Protein AF-A0A529FKR8-F1 (afdb_monomer_lite)

Sequence (181 aa):
MDSPVFKSPDVIEAIEVKTYHRWTTINGVAQMREVPLTPKLQEQINKDVALRNENPAYQPRWVFLDAPPSAELQQALDDARIIGNIFGHSKPATATPQSQPASNQVGVGRTIRLQDRNGEVIVAAMLGTEPRSPEQVYVPPSDGPRAAADAPEVQDKTHILVYDPDTGEAVVLPWIRGASD

Radius of gyration: 19.64 Å; chains: 1; bounding box: 50×46×46 Å

pLDDT: mean 78.9, std 18.62, range [27.41, 97.56]

Foldseek 3Di:
DWDWDDPDPQATETEAEDQDAQWAADPNRIDGDAAEDDPVLLVVLVVQLVVCVVRVNYAYEYEYEHHHHDPVSVVSCVVSVHHYHYHPDDDPDPDDDDDDDPPPDPDDFDWDWEAAPVRDTAIAGEDDDDDPHNVLEDEAHPPDDGDQLPDPVNPSHQWYWDARPVPRGTYIYGDRHPRDD

Structure (mmCIF, N/CA/C/O backbone):
data_AF-A0A529FKR8-F1
#
_entry.id   AF-A0A529FKR8-F1
#
loop_
_atom_site.group_PDB
_atom_site.id
_atom_site.type_symbol
_atom_site.label_atom_id
_atom_site.label_alt_id
_atom_site.label_comp_id
_atom_site.label_asym_id
_atom_site.label_entity_id
_atom_site.label_seq_id
_atom_site.pdbx_PDB_ins_code
_atom_site.Cartn_x
_atom_site.Cartn_y
_atom_site.Cartn_z
_atom_site.occupancy
_atom_site.B_iso_or_equiv
_atom_site.auth_seq_id
_atom_site.auth_comp_id
_atom_site.auth_asym_id
_atom_site.auth_atom_id
_atom_site.pdbx_PDB_model_num
ATOM 1 N N . MET A 1 1 ? 5.560 6.263 -7.482 1.00 54.66 1 MET A N 1
ATOM 2 C CA . MET A 1 1 ? 6.358 7.513 -7.526 1.00 54.66 1 MET A CA 1
ATOM 3 C C . MET A 1 1 ? 7.796 7.071 -7.359 1.00 54.66 1 MET A C 1
ATOM 5 O O . MET A 1 1 ? 8.045 6.321 -6.421 1.00 54.66 1 MET A O 1
ATOM 9 N N . ASP A 1 2 ? 8.673 7.428 -8.298 1.00 64.25 2 ASP A N 1
ATOM 10 C CA . ASP A 1 2 ? 10.061 6.950 -8.318 1.00 64.25 2 ASP A CA 1
ATOM 11 C C . ASP A 1 2 ? 10.943 7.919 -7.528 1.00 64.25 2 ASP A C 1
ATOM 13 O O . ASP A 1 2 ? 10.934 9.124 -7.775 1.00 64.25 2 ASP A O 1
ATOM 17 N N . SER A 1 3 ? 11.698 7.392 -6.569 1.00 71.56 3 SER A N 1
ATOM 18 C CA . SER A 1 3 ? 12.634 8.144 -5.734 1.00 71.56 3 SER A CA 1
ATOM 19 C C . SER A 1 3 ? 14.063 7.686 -6.029 1.00 71.56 3 SER A C 1
ATOM 21 O O . SER A 1 3 ? 14.443 6.592 -5.602 1.00 71.56 3 SER A O 1
ATOM 23 N N . PRO A 1 4 ? 14.866 8.466 -6.777 1.00 73.00 4 PRO A N 1
ATOM 24 C CA . PRO A 1 4 ? 16.257 8.118 -7.032 1.00 73.00 4 PRO A CA 1
ATOM 25 C C . PRO A 1 4 ? 17.105 8.302 -5.768 1.00 73.00 4 PRO A C 1
ATOM 27 O O . PRO A 1 4 ? 17.053 9.337 -5.105 1.00 73.00 4 PRO A O 1
ATOM 30 N N . VAL A 1 5 ? 17.925 7.302 -5.463 1.00 76.12 5 VAL A N 1
ATOM 31 C CA . VAL A 1 5 ? 18.863 7.275 -4.342 1.00 76.12 5 VAL A CA 1
ATOM 32 C C . VAL A 1 5 ? 20.256 6.979 -4.885 1.00 76.12 5 VAL A C 1
ATOM 34 O O . VAL A 1 5 ? 20.522 5.898 -5.407 1.00 76.12 5 VAL A O 1
ATOM 37 N N . PHE A 1 6 ? 21.173 7.934 -4.751 1.00 73.81 6 PHE A N 1
ATOM 38 C CA . PHE A 1 6 ? 22.573 7.734 -5.120 1.00 73.81 6 PHE A CA 1
ATOM 39 C C . PHE A 1 6 ? 23.270 6.921 -4.028 1.00 73.81 6 PHE A C 1
ATOM 41 O O . PHE A 1 6 ? 23.489 7.416 -2.923 1.00 73.81 6 PHE A O 1
ATOM 48 N N . LYS A 1 7 ? 23.608 5.664 -4.321 1.00 70.31 7 LYS A N 1
ATOM 49 C CA . LYS A 1 7 ? 24.365 4.809 -3.387 1.00 70.31 7 LYS A CA 1
ATOM 50 C C . LYS A 1 7 ? 25.865 5.049 -3.459 1.00 70.31 7 LYS A C 1
ATOM 52 O O . LYS A 1 7 ? 26.578 4.853 -2.479 1.00 70.31 7 LYS A O 1
ATOM 57 N N . SER A 1 8 ? 26.331 5.447 -4.630 1.00 72.75 8 SER A N 1
ATOM 58 C CA . SER A 1 8 ? 27.701 5.838 -4.937 1.00 72.75 8 SER A CA 1
ATOM 59 C C . SER A 1 8 ? 27.661 6.762 -6.166 1.00 72.75 8 SER A C 1
ATOM 61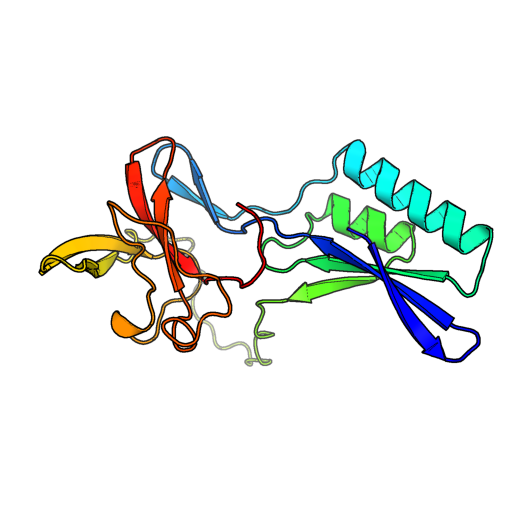 O O . SER A 1 8 ? 26.588 6.919 -6.756 1.00 72.75 8 SER A O 1
ATOM 63 N N . PRO A 1 9 ? 28.789 7.371 -6.580 1.00 70.44 9 PRO A N 1
ATOM 64 C CA . PRO A 1 9 ? 28.831 8.190 -7.796 1.00 70.44 9 PRO A CA 1
ATOM 65 C C . PRO A 1 9 ? 28.304 7.471 -9.049 1.00 70.44 9 PRO A C 1
ATOM 67 O O . PRO A 1 9 ? 27.748 8.120 -9.929 1.00 70.44 9 PRO A O 1
ATOM 70 N N . ASP A 1 10 ? 28.414 6.139 -9.084 1.00 78.62 10 ASP A N 1
ATOM 71 C CA . ASP A 1 10 ? 28.120 5.308 -10.256 1.00 78.62 10 ASP A CA 1
ATOM 72 C C . ASP A 1 10 ? 26.904 4.384 -10.068 1.00 78.62 10 ASP A C 1
ATOM 74 O O . ASP A 1 10 ? 26.682 3.493 -10.884 1.00 78.62 10 ASP A O 1
ATOM 78 N N . VAL A 1 11 ? 26.130 4.530 -8.983 1.00 76.94 11 VAL A N 1
ATOM 79 C CA . VAL A 1 11 ? 24.950 3.686 -8.719 1.00 76.94 11 VAL A CA 1
ATOM 80 C C . VAL A 1 11 ? 23.764 4.535 -8.288 1.00 76.94 11 VAL A C 1
ATOM 82 O O . VAL A 1 11 ? 23.787 5.178 -7.234 1.00 76.94 11 VAL A O 1
ATOM 85 N N . ILE A 1 12 ? 22.694 4.456 -9.078 1.00 80.88 12 ILE A N 1
ATOM 86 C CA . ILE A 1 12 ? 21.404 5.088 -8.812 1.00 80.88 12 ILE A CA 1
ATOM 87 C C . ILE A 1 12 ? 20.402 3.976 -8.509 1.00 80.88 12 ILE A C 1
ATOM 89 O O . ILE A 1 12 ? 20.008 3.221 -9.393 1.00 80.88 12 ILE A O 1
ATOM 93 N N . GLU A 1 13 ? 19.972 3.871 -7.259 1.00 82.31 13 GLU A N 1
ATOM 94 C CA . GLU A 1 13 ? 18.851 3.016 -6.882 1.00 82.31 13 GLU A CA 1
ATOM 95 C C . GLU A 1 13 ? 17.552 3.793 -7.101 1.00 82.31 13 GLU A C 1
ATOM 97 O O . GLU A 1 13 ? 17.327 4.823 -6.473 1.00 82.31 13 GLU A O 1
ATOM 102 N N . ALA A 1 14 ? 16.699 3.324 -8.006 1.00 85.00 14 ALA A N 1
ATOM 103 C CA . ALA A 1 14 ? 15.399 3.936 -8.242 1.00 85.00 14 ALA A CA 1
ATOM 104 C C . ALA A 1 14 ? 14.345 3.179 -7.442 1.00 85.00 14 ALA A C 1
ATOM 106 O O . ALA A 1 14 ? 13.971 2.059 -7.790 1.00 85.00 14 ALA A O 1
ATOM 107 N N . ILE A 1 15 ? 13.916 3.782 -6.336 1.00 85.12 15 ILE A N 1
ATOM 108 C CA . ILE A 1 15 ? 12.946 3.174 -5.433 1.00 85.12 15 ILE A CA 1
ATOM 109 C C . ILE A 1 15 ? 11.545 3.566 -5.882 1.00 85.12 15 ILE A C 1
ATOM 111 O O . ILE A 1 15 ? 11.181 4.740 -5.818 1.00 85.12 15 ILE A O 1
ATOM 115 N N . GLU A 1 16 ? 10.738 2.584 -6.269 1.00 85.25 16 GLU A N 1
ATOM 116 C CA . GLU A 1 16 ? 9.308 2.771 -6.467 1.00 85.25 16 GLU A CA 1
ATOM 117 C C . GLU A 1 16 ? 8.524 2.214 -5.275 1.00 85.25 16 GLU A C 1
ATOM 119 O O . GLU A 1 16 ? 8.612 1.034 -4.945 1.00 85.25 16 GLU A O 1
ATOM 124 N N . VAL A 1 17 ? 7.723 3.063 -4.629 1.00 84.81 17 VAL A N 1
ATOM 125 C CA . VAL A 1 17 ? 6.907 2.679 -3.466 1.00 84.81 17 VAL A CA 1
ATOM 126 C C . VAL A 1 17 ? 5.461 2.397 -3.883 1.00 84.81 17 VAL A C 1
ATOM 128 O O . VAL A 1 17 ? 4.847 3.190 -4.601 1.00 84.81 17 VAL A O 1
ATOM 131 N N . LYS A 1 18 ? 4.913 1.274 -3.406 1.00 85.31 18 LYS A N 1
ATOM 132 C CA . LYS A 1 18 ? 3.529 0.820 -3.576 1.00 85.31 18 LYS A CA 1
ATOM 133 C C . LYS A 1 18 ? 2.823 0.788 -2.217 1.00 85.31 18 LYS A C 1
ATOM 135 O O . LYS A 1 18 ? 3.306 0.180 -1.262 1.00 85.31 18 LYS A O 1
ATOM 140 N N . THR A 1 19 ? 1.663 1.427 -2.154 1.00 78.31 19 THR A N 1
ATOM 141 C CA . THR A 1 19 ? 0.954 1.788 -0.915 1.00 78.31 19 THR A CA 1
ATOM 142 C C . THR A 1 19 ? -0.355 1.023 -0.697 1.00 78.31 19 THR A C 1
ATOM 144 O O . THR A 1 19 ? -1.145 1.399 0.156 1.00 78.31 19 THR A O 1
ATOM 147 N N . TYR A 1 20 ? -0.601 -0.044 -1.458 1.00 78.12 20 TYR A N 1
ATOM 148 C CA . TYR A 1 20 ? -1.855 -0.799 -1.414 1.00 78.12 20 TYR A CA 1
ATOM 149 C C . TYR A 1 20 ? -2.127 -1.413 -0.039 1.00 78.12 20 TYR A C 1
ATOM 151 O O . TYR A 1 20 ? -1.271 -2.121 0.487 1.00 78.12 20 TYR A O 1
ATOM 159 N N . HIS A 1 21 ? -3.340 -1.218 0.480 1.00 76.88 21 HIS A N 1
ATOM 160 C CA . HIS A 1 21 ? -3.792 -1.845 1.719 1.00 76.88 21 HIS A CA 1
ATOM 161 C C . HIS A 1 21 ? -4.000 -3.351 1.558 1.00 76.88 21 HIS A C 1
ATOM 163 O O . HIS A 1 21 ? -4.671 -3.818 0.633 1.00 76.88 21 HIS A O 1
ATOM 169 N N . ARG A 1 22 ? -3.445 -4.120 2.496 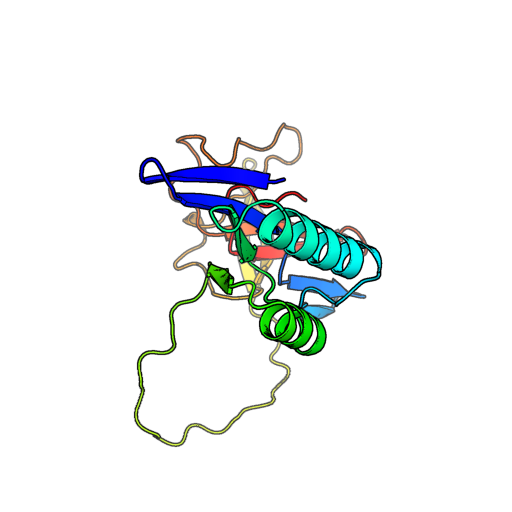1.00 76.56 22 ARG A N 1
ATOM 170 C CA . ARG A 1 22 ? -3.560 -5.582 2.533 1.00 76.56 22 ARG A CA 1
ATOM 171 C C . ARG A 1 22 ? -4.947 -6.044 2.946 1.00 76.56 22 ARG A C 1
ATOM 173 O O . ARG A 1 22 ? -5.336 -7.155 2.609 1.00 76.56 22 ARG A O 1
ATOM 180 N N . TRP A 1 23 ? -5.678 -5.235 3.696 1.00 75.94 23 TRP A N 1
ATOM 181 C CA . TRP A 1 23 ? -7.006 -5.583 4.178 1.00 75.94 23 TRP A CA 1
ATOM 182 C C . TRP A 1 23 ? -8.044 -4.696 3.520 1.00 75.94 23 TRP A C 1
ATOM 184 O O . TRP A 1 23 ? -7.887 -3.482 3.434 1.00 75.94 23 TRP A O 1
ATOM 194 N N . THR A 1 24 ? -9.113 -5.324 3.063 1.00 69.44 24 THR A N 1
ATOM 195 C CA . THR A 1 24 ? -10.321 -4.651 2.604 1.00 69.44 24 THR A CA 1
ATOM 196 C C . THR A 1 24 ? -11.515 -5.390 3.180 1.00 69.44 24 THR A C 1
ATOM 198 O O . THR A 1 24 ? -11.383 -6.530 3.629 1.00 69.44 24 THR A O 1
ATOM 201 N N . THR A 1 25 ? -12.684 -4.781 3.115 1.00 63.66 25 THR A N 1
ATOM 202 C CA . THR A 1 25 ? -13.933 -5.469 3.403 1.00 63.66 25 THR A CA 1
ATOM 203 C C . THR A 1 25 ? -14.692 -5.598 2.091 1.00 63.66 25 THR A C 1
ATOM 205 O O . THR A 1 25 ? -14.768 -4.649 1.320 1.00 63.66 25 THR A O 1
ATOM 208 N N . ILE A 1 26 ? -15.186 -6.798 1.790 1.00 66.38 26 ILE A N 1
ATOM 209 C CA . ILE A 1 26 ? -16.039 -7.055 0.627 1.00 66.38 26 ILE A CA 1
ATOM 210 C C . ILE A 1 26 ? -17.326 -7.668 1.157 1.00 66.38 26 ILE A C 1
ATOM 212 O O . ILE A 1 26 ? -17.303 -8.769 1.711 1.00 66.38 26 ILE A O 1
ATOM 216 N N . ASN A 1 27 ? -18.444 -6.958 0.993 1.00 63.94 27 ASN A N 1
ATOM 217 C CA . ASN A 1 27 ? -19.761 -7.364 1.498 1.00 63.94 27 ASN A CA 1
ATOM 218 C C . ASN A 1 27 ? -19.765 -7.676 3.012 1.00 63.94 27 ASN A C 1
ATOM 220 O O . ASN A 1 27 ? -20.299 -8.704 3.428 1.00 63.94 27 ASN A O 1
ATOM 224 N N . GLY A 1 28 ? -19.116 -6.838 3.830 1.00 60.56 28 GLY A N 1
ATOM 225 C CA . GLY A 1 28 ? -19.026 -7.025 5.290 1.00 60.56 28 GLY A CA 1
ATOM 226 C C . GLY A 1 28 ? -18.055 -8.128 5.729 1.00 60.56 28 GLY A C 1
ATOM 227 O O . GLY A 1 28 ? -17.916 -8.417 6.914 1.00 60.56 28 GLY A O 1
ATOM 228 N N . VAL A 1 29 ? -17.358 -8.771 4.785 1.00 60.88 29 VAL A N 1
ATOM 229 C CA . VAL A 1 29 ? -16.355 -9.793 5.092 1.00 60.88 29 VAL A CA 1
ATOM 230 C C . VAL A 1 29 ? -14.968 -9.237 4.837 1.00 60.88 29 VAL A C 1
ATOM 232 O O . VAL A 1 29 ? -14.630 -8.841 3.722 1.00 60.88 29 VAL A O 1
ATOM 235 N N . ALA A 1 30 ? -14.139 -9.261 5.874 1.00 68.94 30 ALA A N 1
ATOM 236 C CA . ALA A 1 30 ? -12.738 -8.913 5.760 1.00 68.94 30 ALA A CA 1
ATOM 237 C C . ALA A 1 30 ? -12.001 -9.866 4.816 1.00 68.94 30 ALA A C 1
ATOM 239 O O . ALA A 1 30 ? -11.997 -11.083 5.012 1.00 68.94 30 ALA A O 1
ATOM 240 N N . GLN A 1 31 ? -11.333 -9.300 3.819 1.00 71.62 31 GLN A N 1
ATOM 241 C CA . GLN A 1 31 ? -10.526 -10.028 2.857 1.00 71.62 31 GLN A CA 1
ATOM 242 C C . GLN A 1 31 ? -9.108 -9.478 2.818 1.00 71.62 31 GLN A C 1
ATOM 244 O O . GLN A 1 31 ? -8.870 -8.269 2.772 1.00 71.62 31 GLN A O 1
ATOM 249 N N . MET A 1 32 ? -8.160 -10.408 2.818 1.00 76.25 32 MET A N 1
ATOM 250 C CA . MET A 1 32 ? -6.765 -10.106 2.559 1.00 76.25 32 MET A CA 1
ATOM 251 C C . MET A 1 32 ? -6.556 -9.975 1.048 1.00 76.25 32 MET A C 1
ATOM 253 O O . MET A 1 32 ? -7.046 -10.804 0.284 1.00 76.25 32 MET A O 1
ATOM 257 N N . ARG A 1 33 ? -5.818 -8.954 0.624 1.00 81.31 33 ARG A N 1
ATOM 258 C CA . ARG A 1 33 ? -5.472 -8.681 -0.767 1.00 81.31 33 ARG A CA 1
ATOM 259 C C . ARG A 1 33 ? -3.969 -8.748 -0.974 1.00 81.31 33 ARG A C 1
ATOM 261 O O . ARG A 1 33 ? -3.174 -8.442 -0.085 1.00 81.31 33 ARG A O 1
ATOM 268 N N . GLU A 1 34 ? -3.627 -9.077 -2.204 1.00 87.12 34 GLU A N 1
ATOM 269 C CA . GLU A 1 34 ? -2.303 -8.911 -2.785 1.00 87.12 34 GLU A CA 1
ATOM 270 C C . GLU A 1 34 ? -2.383 -7.844 -3.882 1.00 87.12 34 GLU A C 1
ATOM 272 O O . GLU A 1 34 ? -3.474 -7.479 -4.337 1.00 87.12 34 GLU A O 1
ATOM 277 N N . VAL A 1 35 ? -1.232 -7.347 -4.328 1.00 88.50 35 VAL A N 1
ATOM 278 C CA . VAL A 1 35 ? -1.144 -6.453 -5.483 1.00 88.50 35 VAL A CA 1
ATOM 279 C C . VAL A 1 35 ? -1.128 -7.305 -6.758 1.00 88.50 35 VAL A C 1
ATOM 281 O O . VAL A 1 35 ? -0.141 -8.008 -7.005 1.00 88.50 35 VAL A O 1
ATOM 284 N N . PRO A 1 36 ? -2.191 -7.282 -7.582 1.00 91.62 36 PRO A N 1
ATOM 285 C CA . PRO A 1 36 ? -2.257 -8.107 -8.782 1.00 91.62 36 PRO A CA 1
ATOM 286 C C . PRO A 1 36 ? -1.324 -7.569 -9.867 1.00 91.62 36 PRO A C 1
ATOM 288 O O . PRO A 1 36 ? -1.128 -6.355 -9.973 1.00 91.62 36 PRO A O 1
ATOM 291 N N . LEU A 1 37 ? -0.811 -8.444 -10.734 1.00 93.69 37 LEU A N 1
ATOM 292 C CA . LEU A 1 37 ? -0.194 -7.999 -11.981 1.00 93.69 37 LEU A CA 1
ATOM 293 C C . LEU A 1 37 ? -1.274 -7.395 -12.890 1.00 93.69 37 LEU A C 1
ATOM 295 O O . LEU A 1 37 ? -2.172 -8.083 -13.368 1.00 93.69 37 LEU A O 1
ATOM 299 N N . THR A 1 38 ? -1.188 -6.090 -13.131 1.00 93.69 38 THR A N 1
ATOM 300 C CA . THR A 1 38 ? -2.079 -5.372 -14.054 1.00 93.69 38 THR A CA 1
ATOM 301 C C . THR A 1 38 ? -1.298 -4.907 -15.281 1.00 93.69 38 THR A C 1
ATOM 303 O O . THR A 1 38 ? -0.082 -4.732 -15.175 1.00 93.69 38 THR A O 1
ATOM 306 N N . PRO A 1 39 ? -1.957 -4.613 -16.420 1.00 95.38 39 PRO A N 1
ATOM 307 C CA . PRO A 1 39 ? -1.276 -4.056 -17.592 1.00 95.38 39 PRO A CA 1
ATOM 308 C C . PRO A 1 39 ? -0.441 -2.813 -17.260 1.00 95.38 39 PRO A C 1
ATOM 310 O O . PRO A 1 39 ? 0.703 -2.697 -17.683 1.00 95.38 39 PRO A O 1
ATOM 313 N N . LYS A 1 40 ? -0.963 -1.938 -16.393 1.00 93.38 40 LYS A N 1
ATOM 314 C CA . LYS A 1 40 ? -0.252 -0.747 -15.917 1.00 93.38 40 LYS A CA 1
ATOM 315 C C . LYS A 1 40 ? 1.014 -1.088 -15.124 1.00 93.38 40 LYS A C 1
ATOM 317 O O . LYS A 1 40 ? 2.036 -0.434 -15.299 1.00 93.38 40 LYS A O 1
ATOM 322 N N . LEU A 1 41 ? 0.963 -2.082 -14.234 1.00 92.88 41 LEU A N 1
ATOM 323 C CA . LEU A 1 41 ? 2.159 -2.505 -13.494 1.00 92.88 41 LEU A CA 1
ATOM 324 C C . LEU A 1 41 ? 3.163 -3.211 -14.413 1.00 92.88 41 LEU A C 1
ATOM 326 O O . LEU A 1 41 ? 4.360 -2.992 -14.266 1.00 92.88 41 LEU A O 1
ATOM 330 N N . GLN A 1 42 ? 2.696 -3.972 -15.405 1.00 97.56 42 GLN A N 1
ATOM 331 C CA . GLN A 1 42 ? 3.569 -4.555 -16.423 1.00 97.56 42 GLN A CA 1
ATOM 332 C C . GLN A 1 42 ? 4.292 -3.473 -17.239 1.00 97.56 42 GLN A C 1
ATOM 334 O O . GLN A 1 42 ? 5.486 -3.592 -17.502 1.00 97.56 42 GLN A O 1
ATOM 339 N N . GLU A 1 43 ? 3.604 -2.393 -17.612 1.00 95.94 43 GLU A N 1
ATOM 340 C CA . GLU A 1 43 ? 4.218 -1.247 -18.292 1.00 95.94 43 GLU A CA 1
ATOM 341 C C . GLU A 1 43 ? 5.284 -0.565 -17.427 1.00 95.94 43 GLU A C 1
ATOM 343 O O . GLU A 1 43 ? 6.346 -0.204 -17.935 1.00 95.94 43 GLU A O 1
ATOM 348 N N . GLN A 1 44 ? 5.043 -0.425 -16.121 1.00 95.38 44 GLN A N 1
ATOM 349 C CA . GLN A 1 44 ? 6.036 0.121 -15.190 1.00 95.38 44 GLN A CA 1
ATOM 350 C C . GLN A 1 44 ? 7.277 -0.777 -15.093 1.00 95.38 44 GLN A C 1
ATOM 352 O O . GLN A 1 44 ? 8.391 -0.267 -15.184 1.00 95.38 44 GLN A O 1
ATOM 357 N N . ILE A 1 45 ? 7.099 -2.102 -15.021 1.00 96.56 45 ILE A N 1
ATOM 358 C CA . ILE A 1 45 ? 8.209 -3.068 -15.079 1.00 96.56 45 ILE A CA 1
ATOM 359 C C . ILE A 1 45 ? 8.993 -2.907 -16.389 1.00 96.56 45 ILE A C 1
ATOM 361 O O . ILE A 1 45 ? 10.219 -2.808 -16.374 1.00 96.56 45 ILE A O 1
ATOM 365 N N . ASN A 1 46 ? 8.300 -2.827 -17.528 1.00 97.25 46 ASN A N 1
ATOM 366 C CA . ASN A 1 46 ? 8.939 -2.673 -18.836 1.00 97.25 46 ASN A CA 1
ATOM 367 C C . ASN A 1 46 ? 9.743 -1.366 -18.933 1.00 97.25 46 ASN A C 1
ATOM 369 O O . ASN A 1 46 ? 10.848 -1.364 -19.476 1.00 97.25 46 ASN A O 1
ATOM 373 N N . LYS A 1 47 ? 9.214 -0.268 -18.378 1.00 94.88 47 LYS A N 1
ATOM 374 C CA . LYS A 1 47 ? 9.907 1.024 -18.287 1.00 94.88 47 LYS A CA 1
ATOM 375 C C . LYS A 1 47 ? 11.196 0.898 -17.469 1.00 94.88 47 LYS A C 1
ATOM 377 O O . LYS A 1 47 ? 12.247 1.329 -17.932 1.00 94.88 47 LYS A O 1
ATOM 382 N N . ASP A 1 48 ? 11.138 0.276 -16.296 1.00 95.38 48 ASP A N 1
ATOM 383 C CA . ASP A 1 48 ? 12.306 0.110 -15.422 1.00 95.38 48 ASP A CA 1
ATOM 384 C C . ASP A 1 48 ? 13.390 -0.768 -16.068 1.00 95.38 48 ASP A C 1
ATOM 386 O O . ASP A 1 48 ? 14.586 -0.486 -15.951 1.00 95.38 48 ASP A O 1
ATOM 390 N N . VAL A 1 49 ? 12.985 -1.805 -16.810 1.00 96.12 49 VAL A N 1
ATOM 391 C CA . VAL A 1 49 ? 13.899 -2.634 -17.610 1.00 96.12 49 VAL A CA 1
ATOM 392 C C . VAL A 1 49 ? 14.556 -1.816 -18.722 1.00 96.12 49 VAL A C 1
ATOM 394 O O . VAL A 1 49 ? 15.770 -1.920 -18.905 1.00 96.12 49 VAL A O 1
ATOM 397 N N . ALA A 1 50 ? 13.790 -0.997 -19.449 1.00 95.69 50 ALA A N 1
ATOM 398 C CA . ALA A 1 50 ? 14.324 -0.142 -20.507 1.00 95.69 50 ALA A CA 1
ATOM 399 C C . ALA A 1 50 ? 15.346 0.866 -19.956 1.00 95.69 50 ALA A C 1
ATOM 401 O O . ALA A 1 50 ? 16.462 0.939 -20.465 1.00 95.69 50 ALA A O 1
ATOM 402 N N . LEU A 1 51 ? 15.019 1.548 -18.853 1.00 93.12 51 LEU A N 1
ATOM 403 C CA . LEU A 1 51 ? 15.915 2.505 -18.196 1.00 93.12 51 LEU A CA 1
ATOM 404 C C . LEU A 1 51 ? 17.219 1.854 -17.721 1.00 93.12 51 LEU A C 1
ATOM 406 O O . LEU A 1 51 ? 18.297 2.414 -17.909 1.00 93.12 51 LEU A O 1
ATOM 410 N N . ARG A 1 52 ? 17.147 0.644 -17.153 1.00 94.56 52 ARG A N 1
ATOM 411 C CA . ARG A 1 52 ? 18.345 -0.117 -16.772 1.00 94.56 52 ARG A CA 1
ATOM 412 C C . ARG A 1 52 ? 19.185 -0.539 -17.979 1.00 94.56 52 ARG A C 1
ATOM 414 O O . ARG A 1 52 ? 20.408 -0.577 -17.883 1.00 94.56 52 ARG A O 1
ATOM 421 N N . ASN A 1 53 ? 18.555 -0.888 -19.100 1.00 94.62 53 ASN A N 1
ATOM 422 C CA . ASN A 1 53 ? 19.278 -1.261 -20.317 1.00 94.62 53 ASN A CA 1
ATOM 423 C C . ASN A 1 53 ? 20.004 -0.056 -20.936 1.00 94.62 53 ASN A C 1
ATOM 425 O O . ASN A 1 53 ? 21.102 -0.216 -21.463 1.00 94.62 53 ASN A O 1
ATOM 429 N N . GLU A 1 54 ? 19.409 1.136 -20.855 1.00 94.19 54 GLU A N 1
ATOM 430 C CA . GLU A 1 54 ? 20.026 2.391 -21.299 1.00 94.19 54 GLU A CA 1
ATOM 431 C C . GLU A 1 54 ? 21.151 2.844 -20.361 1.00 94.19 54 GLU A C 1
ATOM 433 O O . GLU A 1 54 ? 22.194 3.314 -20.817 1.00 94.19 54 GLU A O 1
ATOM 438 N N . ASN A 1 55 ? 20.961 2.676 -19.052 1.00 90.50 55 ASN A N 1
ATOM 439 C CA . ASN A 1 55 ? 21.945 3.012 -18.037 1.00 90.50 55 ASN A CA 1
ATOM 440 C C . ASN A 1 55 ? 22.109 1.862 -17.029 1.00 90.50 55 ASN A C 1
ATOM 442 O O . ASN A 1 55 ? 21.339 1.778 -16.071 1.00 90.50 55 ASN A O 1
ATOM 446 N N . PRO A 1 56 ? 23.153 1.022 -17.154 1.00 88.12 56 PRO A N 1
ATOM 447 C CA . PRO A 1 56 ? 23.400 -0.070 -16.211 1.00 88.12 56 PRO A CA 1
ATOM 448 C C . PRO A 1 56 ? 23.605 0.365 -14.748 1.00 88.12 56 PRO A C 1
ATOM 450 O O . PRO A 1 56 ? 23.485 -0.466 -13.847 1.00 88.12 56 PRO A O 1
ATOM 453 N N . ALA A 1 57 ? 23.897 1.648 -14.487 1.00 87.56 57 ALA A N 1
ATOM 454 C CA . ALA A 1 57 ? 23.947 2.211 -13.135 1.00 87.56 57 ALA A CA 1
ATOM 455 C C . ALA A 1 57 ? 22.559 2.372 -12.487 1.00 87.56 57 ALA A C 1
ATOM 457 O O . ALA A 1 57 ? 22.473 2.522 -11.267 1.00 87.56 57 ALA A O 1
ATOM 458 N N . TYR A 1 58 ? 21.482 2.357 -13.280 1.00 88.12 58 TYR A N 1
ATOM 459 C CA . TYR A 1 58 ? 20.100 2.431 -12.814 1.00 88.12 58 TYR A CA 1
ATOM 460 C C . TYR A 1 58 ? 19.641 1.064 -12.293 1.00 88.12 58 TYR A C 1
ATOM 462 O O . TYR A 1 58 ? 19.525 0.091 -13.038 1.00 88.12 58 TYR A O 1
ATOM 470 N N . GLN A 1 59 ? 19.368 0.983 -10.994 1.00 90.75 59 GLN A N 1
ATOM 471 C CA . GLN A 1 59 ? 18.949 -0.240 -10.314 1.00 90.75 59 GLN A CA 1
ATOM 472 C C . GLN A 1 59 ? 17.536 -0.059 -9.742 1.00 90.75 59 GLN A C 1
ATOM 474 O O . GLN A 1 59 ? 17.391 0.500 -8.650 1.00 90.75 59 GLN A O 1
ATOM 479 N N . PRO A 1 60 ? 16.486 -0.506 -10.456 1.00 93.12 60 PRO A N 1
ATOM 480 C CA . PRO A 1 60 ? 15.112 -0.377 -9.988 1.00 93.12 60 PRO A CA 1
ATOM 481 C C . PRO A 1 60 ? 14.835 -1.326 -8.824 1.00 93.12 60 PRO A C 1
ATOM 483 O O . PRO A 1 60 ? 15.254 -2.491 -8.829 1.00 93.12 60 PRO A O 1
ATOM 486 N N . ARG A 1 61 ? 14.095 -0.835 -7.830 1.00 92.50 61 ARG A N 1
ATOM 487 C CA . ARG A 1 61 ? 13.593 -1.633 -6.708 1.00 92.50 61 ARG A CA 1
ATOM 488 C C . ARG A 1 61 ? 12.198 -1.194 -6.335 1.00 92.50 61 ARG A C 1
ATOM 490 O O . ARG A 1 61 ? 11.926 -0.004 -6.216 1.00 92.50 61 ARG A O 1
ATOM 497 N N . TRP A 1 62 ? 11.333 -2.170 -6.119 1.00 93.06 62 TRP A N 1
ATOM 498 C CA . TRP A 1 62 ? 9.949 -1.933 -5.752 1.00 93.06 62 TRP A CA 1
ATOM 499 C C . TRP A 1 62 ? 9.761 -2.231 -4.273 1.00 93.06 62 TRP A C 1
ATOM 501 O O . TRP A 1 62 ? 10.253 -3.232 -3.757 1.00 93.06 62 TRP A O 1
ATOM 511 N N . VAL A 1 63 ? 9.064 -1.344 -3.577 1.00 89.38 63 VAL A N 1
ATOM 512 C CA . VAL A 1 63 ? 8.809 -1.435 -2.143 1.00 89.38 63 VAL A CA 1
ATOM 513 C C . VAL A 1 63 ? 7.307 -1.486 -1.919 1.00 89.38 63 VAL A C 1
ATOM 515 O O . VAL A 1 63 ? 6.605 -0.531 -2.228 1.00 89.38 63 VAL A O 1
ATOM 518 N N . PHE A 1 64 ? 6.818 -2.581 -1.354 1.00 87.44 64 PHE A N 1
ATOM 519 C CA . PHE A 1 64 ? 5.422 -2.784 -0.982 1.00 87.44 64 PHE A CA 1
ATOM 520 C C . PHE A 1 64 ? 5.271 -2.537 0.516 1.00 87.44 64 PHE A C 1
ATOM 522 O O . PHE A 1 64 ? 5.922 -3.208 1.316 1.00 87.44 64 PHE A O 1
ATOM 529 N N . LEU A 1 65 ? 4.465 -1.547 0.905 1.00 82.56 65 LEU A N 1
ATOM 530 C CA . LEU A 1 65 ? 4.371 -1.145 2.313 1.00 82.56 65 LEU A CA 1
ATOM 531 C C . LEU A 1 65 ? 3.386 -1.970 3.149 1.00 82.56 65 LEU A C 1
ATOM 533 O O . LEU A 1 65 ? 3.514 -1.968 4.371 1.00 82.56 65 LEU A O 1
ATOM 537 N N . ASP A 1 66 ? 2.415 -2.634 2.516 1.00 78.12 66 ASP A N 1
ATOM 538 C CA . ASP A 1 66 ? 1.393 -3.414 3.226 1.00 78.12 66 ASP A CA 1
ATOM 539 C C . ASP A 1 66 ? 0.948 -4.656 2.441 1.00 78.12 66 ASP A C 1
ATOM 541 O O . ASP A 1 66 ? 1.309 -5.780 2.796 1.00 78.12 66 ASP A O 1
ATOM 545 N N . ALA A 1 67 ? 0.193 -4.481 1.346 1.00 84.00 67 ALA A N 1
ATOM 546 C CA . ALA A 1 67 ? -0.198 -5.604 0.501 1.00 84.00 67 ALA A CA 1
ATOM 547 C C . ALA A 1 67 ? 1.033 -6.155 -0.239 1.00 84.00 67 ALA A C 1
ATOM 549 O O . ALA A 1 67 ? 1.685 -5.401 -0.972 1.00 84.00 67 ALA A O 1
ATOM 550 N N . PRO A 1 68 ? 1.356 -7.452 -0.090 1.00 88.75 68 PRO A N 1
ATOM 551 C CA . PRO A 1 68 ? 2.447 -8.060 -0.838 1.00 88.75 68 PRO A CA 1
ATOM 552 C C . PRO A 1 68 ? 2.090 -8.144 -2.333 1.00 88.75 68 PRO A C 1
ATOM 554 O O . PRO A 1 68 ? 0.903 -8.127 -2.681 1.00 88.75 68 PRO A O 1
ATOM 557 N N . PRO A 1 69 ? 3.078 -8.249 -3.240 1.00 90.94 69 PRO A N 1
ATOM 558 C CA . PRO A 1 69 ? 2.794 -8.599 -4.625 1.00 90.94 69 PRO A CA 1
ATOM 559 C C . PRO A 1 69 ? 2.135 -9.978 -4.699 1.00 90.94 69 PRO A C 1
ATOM 561 O O . PRO A 1 69 ? 2.491 -10.885 -3.949 1.00 90.94 69 PRO A O 1
ATOM 564 N N . SER A 1 70 ? 1.196 -10.130 -5.629 1.00 91.62 70 SER A N 1
ATOM 565 C CA . SER A 1 70 ? 0.678 -11.445 -6.016 1.00 91.62 70 SER A CA 1
ATOM 566 C C . SER A 1 70 ? 1.786 -12.336 -6.567 1.00 91.62 70 SER A C 1
ATOM 568 O O . SER A 1 70 ? 2.822 -11.839 -7.015 1.00 91.62 70 SER A O 1
ATOM 570 N N . ALA A 1 71 ? 1.556 -13.649 -6.598 1.00 91.62 71 ALA A N 1
ATOM 571 C CA . ALA A 1 71 ? 2.510 -14.592 -7.179 1.00 91.62 71 ALA A CA 1
ATOM 572 C C . ALA A 1 71 ? 2.871 -14.243 -8.637 1.00 91.62 71 ALA A C 1
ATOM 574 O O . ALA A 1 71 ? 4.047 -14.286 -8.997 1.00 91.62 71 ALA A O 1
ATOM 575 N N . GLU A 1 72 ? 1.897 -13.834 -9.462 1.00 94.75 72 GLU A N 1
ATOM 576 C CA . GLU A 1 72 ? 2.181 -13.425 -10.844 1.00 94.75 72 GLU A CA 1
ATOM 577 C C . GLU A 1 72 ? 3.008 -12.136 -10.910 1.00 94.75 72 GLU A C 1
ATOM 579 O O . GLU A 1 72 ? 3.930 -12.033 -11.719 1.00 94.75 72 GLU A O 1
ATOM 584 N N . LEU A 1 73 ? 2.712 -11.154 -10.051 1.00 95.50 73 LEU A N 1
ATOM 585 C CA . LEU A 1 73 ? 3.489 -9.916 -9.996 1.00 95.50 73 LEU A CA 1
ATOM 586 C C . LEU A 1 73 ? 4.914 -10.172 -9.494 1.00 95.50 73 LEU A C 1
ATOM 588 O O . LEU A 1 73 ? 5.859 -9.607 -10.038 1.00 95.50 73 LEU A O 1
ATOM 592 N N . GLN A 1 74 ? 5.081 -11.031 -8.488 1.00 95.12 74 GLN A N 1
ATOM 593 C CA . GLN A 1 74 ? 6.395 -11.414 -7.980 1.00 95.12 74 GLN A CA 1
ATOM 594 C C . GLN A 1 74 ? 7.221 -12.101 -9.073 1.00 95.12 74 GLN A C 1
ATOM 596 O O . GLN A 1 74 ? 8.364 -11.710 -9.293 1.00 95.12 74 GLN A O 1
ATOM 601 N N . GLN A 1 75 ? 6.628 -13.040 -9.818 1.00 95.69 75 GLN A N 1
ATOM 602 C CA . GLN A 1 75 ? 7.307 -13.694 -10.938 1.00 95.69 75 GLN A CA 1
ATOM 603 C C . GLN A 1 75 ? 7.731 -12.684 -12.014 1.00 95.69 75 GLN A C 1
ATOM 605 O O . GLN A 1 75 ? 8.860 -12.739 -12.495 1.00 95.69 75 GLN A O 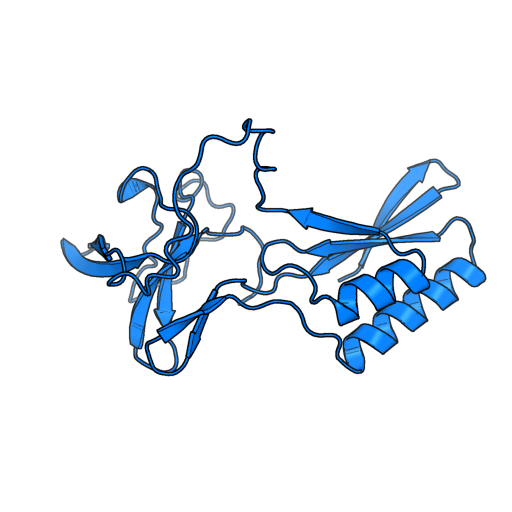1
ATOM 610 N N . ALA A 1 76 ? 6.869 -11.719 -12.355 1.00 97.25 76 ALA A N 1
ATOM 611 C CA . ALA A 1 76 ? 7.203 -10.682 -13.330 1.00 97.25 76 ALA A CA 1
ATOM 612 C C . ALA A 1 76 ? 8.374 -9.789 -12.870 1.00 97.25 76 ALA A C 1
ATOM 614 O O . ALA A 1 76 ? 9.217 -9.406 -13.684 1.00 97.25 76 ALA A O 1
ATOM 615 N N . LEU A 1 77 ? 8.453 -9.469 -11.573 1.00 96.69 77 LEU A N 1
ATOM 616 C CA . LEU A 1 77 ? 9.583 -8.736 -10.992 1.00 96.69 77 LEU A CA 1
ATOM 617 C C . LEU A 1 77 ? 10.871 -9.569 -11.024 1.00 96.69 77 LEU A C 1
ATOM 619 O O . LEU A 1 77 ? 11.923 -9.043 -11.397 1.00 96.69 77 LEU A O 1
ATOM 623 N N . ASP A 1 78 ? 10.786 -10.859 -10.697 1.00 96.06 78 ASP A N 1
ATOM 624 C CA . ASP A 1 78 ? 11.923 -11.782 -10.702 1.00 96.06 78 ASP A CA 1
ATOM 625 C C . ASP A 1 78 ? 12.487 -11.970 -12.121 1.00 96.06 78 ASP A C 1
ATOM 627 O O . ASP A 1 78 ? 13.697 -11.826 -12.332 1.00 96.06 78 ASP A O 1
ATOM 631 N N . ASP A 1 79 ? 11.618 -12.184 -13.114 1.00 96.94 79 ASP A N 1
ATOM 632 C CA . ASP A 1 79 ? 11.983 -12.288 -14.533 1.00 96.94 79 ASP A CA 1
ATOM 633 C C . ASP A 1 79 ? 12.657 -11.000 -15.031 1.00 96.94 79 ASP A C 1
ATOM 635 O O . ASP A 1 79 ? 13.655 -11.030 -15.761 1.00 96.94 79 ASP A O 1
ATOM 639 N N . ALA A 1 80 ? 12.161 -9.848 -14.573 1.00 96.62 80 ALA A N 1
ATOM 640 C CA . ALA A 1 80 ? 12.733 -8.537 -14.849 1.00 96.62 80 ALA A CA 1
ATOM 641 C C . ALA A 1 80 ? 13.971 -8.212 -13.993 1.00 96.62 80 ALA A C 1
ATOM 643 O O . ALA A 1 80 ? 14.578 -7.153 -14.186 1.00 96.62 80 ALA A O 1
ATOM 644 N N . ARG A 1 81 ? 14.381 -9.084 -13.062 1.00 95.88 81 ARG A N 1
ATOM 645 C CA . ARG A 1 81 ? 15.470 -8.852 -12.093 1.00 95.88 81 ARG A CA 1
ATOM 646 C C . ARG A 1 81 ? 15.303 -7.544 -11.308 1.00 95.88 81 ARG A C 1
ATOM 648 O O . ARG A 1 81 ? 16.271 -6.807 -11.107 1.00 95.88 81 ARG A O 1
ATOM 655 N N . ILE A 1 82 ? 14.073 -7.220 -10.927 1.00 94.75 82 ILE A N 1
ATOM 656 C CA . ILE A 1 82 ? 13.723 -6.086 -10.067 1.00 94.75 82 ILE A CA 1
ATOM 657 C C . ILE A 1 82 ? 13.504 -6.632 -8.659 1.00 94.75 82 ILE A C 1
ATOM 659 O O . ILE A 1 82 ? 12.747 -7.575 -8.460 1.00 94.75 82 ILE A O 1
ATOM 663 N N . ILE A 1 83 ? 14.163 -6.047 -7.659 1.00 90.06 83 ILE A N 1
ATOM 664 C CA . ILE A 1 83 ? 14.008 -6.514 -6.277 1.00 90.06 83 ILE A CA 1
ATOM 665 C C . ILE A 1 83 ? 12.702 -5.959 -5.695 1.00 90.06 83 ILE A C 1
ATOM 667 O O . ILE A 1 83 ? 12.551 -4.740 -5.604 1.00 90.06 83 ILE A O 1
ATOM 671 N N . GLY A 1 84 ? 11.804 -6.848 -5.259 1.00 85.69 84 GLY A N 1
ATOM 672 C CA . GLY A 1 84 ? 10.607 -6.521 -4.479 1.00 85.69 84 GLY A CA 1
ATOM 673 C C . GLY A 1 84 ? 10.855 -6.638 -2.971 1.00 85.69 84 GLY A C 1
ATOM 674 O O . GLY A 1 84 ? 11.021 -7.737 -2.448 1.00 85.69 84 GLY A O 1
ATOM 675 N N . ASN A 1 85 ? 10.873 -5.515 -2.254 1.00 84.94 85 ASN A N 1
ATOM 676 C CA . ASN A 1 85 ? 10.945 -5.477 -0.794 1.00 84.94 85 ASN A CA 1
ATOM 677 C C . ASN A 1 85 ? 9.543 -5.314 -0.205 1.00 84.94 85 ASN A C 1
ATOM 679 O O . ASN A 1 85 ? 8.804 -4.430 -0.629 1.00 84.94 85 ASN A O 1
ATOM 683 N N . ILE A 1 86 ? 9.209 -6.088 0.826 1.00 79.31 86 ILE A N 1
ATOM 684 C CA . ILE A 1 86 ? 7.913 -5.994 1.506 1.00 79.31 86 ILE A CA 1
ATOM 685 C C . ILE A 1 86 ? 8.143 -5.529 2.949 1.00 79.31 86 ILE A C 1
ATOM 687 O O . ILE A 1 86 ? 8.862 -6.181 3.710 1.00 79.31 86 ILE A O 1
ATOM 691 N N . PHE A 1 87 ? 7.574 -4.382 3.314 1.00 68.00 87 PHE A N 1
ATOM 692 C CA . PHE A 1 87 ? 7.596 -3.828 4.670 1.00 68.00 87 PHE A CA 1
ATOM 693 C C . PHE A 1 87 ? 6.298 -4.171 5.415 1.00 68.00 87 PHE A C 1
ATOM 695 O O . PHE A 1 87 ? 5.311 -4.562 4.808 1.00 68.00 87 PHE A O 1
ATOM 702 N N . GLY A 1 88 ? 6.318 -4.085 6.750 1.00 56.56 88 GLY A N 1
ATOM 703 C CA . GLY A 1 88 ? 5.177 -4.483 7.593 1.00 56.56 88 GLY A CA 1
ATOM 704 C C . GLY A 1 88 ? 5.198 -5.951 8.040 1.00 56.56 88 GLY A C 1
ATOM 705 O O . GLY A 1 88 ? 4.266 -6.425 8.687 1.00 56.56 88 GLY A O 1
ATOM 706 N N . HIS A 1 89 ? 6.284 -6.678 7.762 1.00 50.38 89 HIS A N 1
ATOM 707 C CA . HIS A 1 89 ? 6.474 -8.047 8.232 1.00 50.38 89 HIS A CA 1
ATOM 708 C C . HIS A 1 89 ? 7.520 -8.141 9.341 1.00 50.38 89 HIS A C 1
ATOM 710 O O . HIS A 1 89 ? 8.687 -7.799 9.162 1.00 50.38 89 HIS A O 1
ATOM 716 N N . SER A 1 90 ? 7.118 -8.741 10.462 1.00 35.19 90 SER A N 1
ATOM 717 C CA . SER A 1 90 ? 8.039 -9.614 11.184 1.00 35.19 90 SER A CA 1
ATOM 718 C C . SER A 1 90 ? 8.170 -10.883 10.347 1.00 35.19 90 SER A C 1
ATOM 720 O O . SER A 1 90 ? 7.177 -11.566 10.104 1.00 35.19 90 SER A O 1
ATOM 722 N N . LYS A 1 91 ? 9.385 -11.212 9.90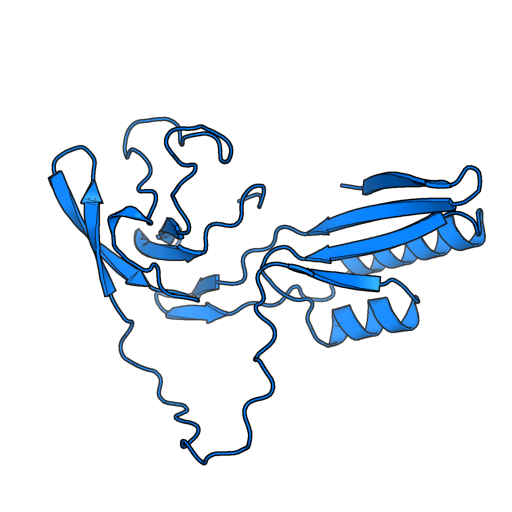5 1.00 31.64 91 LYS A N 1
ATOM 723 C CA . LYS A 1 91 ? 9.742 -12.589 9.541 1.00 31.64 91 LYS A CA 1
ATOM 724 C C . LYS A 1 91 ? 9.203 -13.495 10.663 1.00 31.64 91 LYS A C 1
ATOM 726 O O . LYS A 1 91 ? 9.468 -13.156 11.821 1.00 31.64 91 LYS A O 1
ATOM 731 N N . PRO A 1 92 ? 8.470 -14.598 10.410 1.00 35.62 92 PRO A N 1
ATOM 732 C CA . PRO A 1 92 ? 8.301 -15.570 11.471 1.00 35.62 92 PRO A CA 1
ATOM 733 C C . PRO A 1 92 ? 9.716 -15.987 11.856 1.00 35.62 92 PRO A C 1
ATOM 735 O O . PRO A 1 92 ? 10.472 -16.503 11.027 1.00 35.62 92 PRO A O 1
ATOM 738 N N . ALA A 1 93 ? 10.111 -15.658 13.086 1.00 30.78 93 ALA A N 1
ATOM 739 C CA . ALA A 1 93 ? 11.276 -16.269 13.687 1.00 30.78 93 ALA A CA 1
ATOM 740 C C . ALA A 1 93 ? 11.115 -17.770 13.469 1.00 30.78 93 ALA A C 1
ATOM 742 O O . ALA A 1 93 ? 10.021 -18.301 13.652 1.00 30.78 93 ALA A O 1
ATOM 743 N N . THR A 1 94 ? 12.176 -18.408 12.995 1.00 35.06 94 THR A N 1
ATOM 744 C CA . THR A 1 94 ? 12.284 -19.844 12.783 1.00 35.06 94 THR A CA 1
ATOM 745 C C . THR A 1 94 ? 11.837 -20.557 14.062 1.00 35.06 94 THR A C 1
ATOM 747 O O . THR A 1 94 ? 12.625 -20.758 14.980 1.00 35.06 94 THR A O 1
ATOM 750 N N . ALA A 1 95 ? 10.549 -20.869 14.155 1.00 31.72 95 ALA A N 1
ATOM 751 C CA . ALA A 1 95 ? 9.975 -21.653 15.223 1.00 31.72 95 ALA A CA 1
ATOM 752 C C . ALA A 1 95 ? 9.938 -23.080 14.696 1.00 31.72 95 ALA A C 1
ATOM 754 O O . ALA A 1 95 ? 9.278 -23.395 13.706 1.00 31.72 95 ALA A O 1
ATOM 755 N N . THR A 1 96 ? 10.748 -23.909 15.335 1.00 28.61 96 THR A N 1
ATOM 756 C CA . THR A 1 96 ? 10.717 -25.367 15.304 1.00 28.61 96 THR A CA 1
ATOM 757 C C . THR A 1 96 ? 9.281 -25.901 15.187 1.00 28.61 96 THR A C 1
ATOM 759 O O . THR A 1 96 ? 8.374 -25.340 15.805 1.00 28.61 96 THR A O 1
ATOM 762 N N . PRO A 1 97 ? 9.049 -26.987 14.425 1.00 33.53 97 PRO A N 1
ATOM 763 C CA . PRO A 1 97 ? 7.711 -27.504 14.181 1.00 33.53 97 PRO A CA 1
ATOM 764 C C . PRO A 1 97 ? 7.179 -28.141 15.464 1.00 33.53 97 PRO A C 1
ATOM 766 O O . PRO A 1 97 ? 7.429 -29.309 15.749 1.00 33.53 97 PRO A O 1
ATOM 769 N N . GLN A 1 98 ? 6.448 -27.363 16.254 1.00 27.41 98 GLN A N 1
ATOM 770 C CA . GLN A 1 98 ? 5.595 -27.896 17.297 1.00 27.41 98 GLN A CA 1
ATOM 771 C C . GLN A 1 98 ? 4.162 -27.768 16.808 1.00 27.41 98 GLN A C 1
ATOM 773 O O . GLN A 1 98 ? 3.612 -26.677 16.700 1.00 27.41 98 GLN A O 1
ATOM 778 N N . SER A 1 99 ? 3.620 -28.923 16.432 1.00 41.81 99 SER A N 1
ATOM 779 C CA . SER A 1 99 ? 2.263 -29.156 15.969 1.00 41.81 99 SER A CA 1
ATOM 780 C C . SER A 1 99 ? 1.246 -28.310 16.733 1.00 41.81 99 SER A C 1
ATOM 782 O O . SER A 1 99 ? 0.858 -28.640 17.851 1.00 41.81 99 SER A O 1
ATOM 784 N N . GLN A 1 100 ? 0.781 -27.240 16.102 1.00 30.77 100 GLN A N 1
ATOM 785 C CA . GLN A 1 100 ? -0.496 -26.620 16.410 1.00 30.77 100 GLN A CA 1
ATOM 786 C C . GLN A 1 100 ? -1.331 -26.726 15.137 1.00 30.77 100 GLN A C 1
ATOM 788 O O . GLN A 1 100 ? -0.828 -26.408 14.056 1.00 30.77 100 GLN A O 1
ATOM 793 N N . PRO A 1 101 ? -2.547 -27.287 15.220 1.00 33.62 101 PRO A N 1
ATOM 794 C CA . PRO A 1 101 ? -3.323 -27.587 14.035 1.00 33.62 101 PRO A CA 1
ATOM 795 C C . PRO A 1 101 ? -3.592 -26.289 13.282 1.00 33.62 101 PRO A C 1
ATOM 797 O O . PRO A 1 101 ? -3.976 -25.284 13.877 1.00 33.62 101 PRO A O 1
ATOM 800 N N . ALA A 1 102 ? -3.398 -26.339 11.967 1.00 39.03 102 ALA A N 1
ATOM 801 C CA . ALA A 1 102 ? -3.938 -25.360 11.049 1.00 39.03 102 ALA A CA 1
ATOM 802 C C . ALA A 1 102 ? -5.463 -25.340 11.219 1.00 39.03 102 ALA A C 1
ATOM 804 O O . ALA A 1 102 ? -6.183 -26.142 10.624 1.00 39.03 102 ALA A O 1
ATOM 805 N N . SER A 1 103 ? -5.968 -24.448 12.066 1.00 29.23 103 SER A N 1
ATOM 806 C CA . SER A 1 103 ? -7.372 -24.091 12.044 1.00 29.23 103 SER A CA 1
ATOM 807 C C . SER A 1 103 ? -7.573 -23.128 10.880 1.00 29.23 103 SER A C 1
ATOM 809 O O . SER A 1 103 ? -7.499 -21.911 11.018 1.00 29.23 103 SER A O 1
ATOM 811 N N . ASN A 1 104 ? -7.923 -23.697 9.727 1.00 35.66 104 ASN A N 1
ATOM 812 C CA . ASN A 1 104 ? -8.861 -23.066 8.800 1.00 35.66 104 ASN A CA 1
ATOM 813 C C . ASN A 1 104 ? -10.221 -22.899 9.508 1.00 35.66 104 ASN A C 1
ATOM 815 O O . ASN A 1 104 ? -11.219 -23.512 9.136 1.00 35.66 104 ASN A O 1
ATOM 819 N N . GLN A 1 105 ? -10.256 -22.105 10.577 1.00 31.23 105 GLN A N 1
ATOM 820 C CA . GLN A 1 105 ? -11.482 -21.621 11.179 1.00 31.23 105 GLN A CA 1
ATOM 821 C C . GLN A 1 105 ? -11.590 -20.143 10.849 1.00 31.23 105 GLN A C 1
ATOM 823 O O . GLN A 1 105 ? -10.837 -19.313 11.351 1.00 31.23 105 GLN A O 1
ATOM 828 N N . VAL A 1 106 ? -12.558 -19.862 9.982 1.00 41.31 106 VAL A N 1
ATOM 829 C CA . VAL A 1 106 ? -13.284 -18.599 9.870 1.00 41.31 106 VAL A CA 1
ATOM 830 C C . VAL A 1 106 ? -13.736 -18.214 11.284 1.00 41.31 106 VAL A C 1
ATOM 832 O O . VAL A 1 106 ? -14.786 -18.638 11.758 1.00 41.31 106 VAL A O 1
ATOM 835 N N . GLY A 1 107 ? -12.859 -17.545 12.028 1.00 35.19 107 GLY A N 1
ATOM 836 C CA . GLY A 1 107 ? -13.094 -17.171 13.414 1.00 35.19 107 GLY A CA 1
ATOM 837 C C . GLY A 1 107 ? -13.957 -15.924 13.447 1.00 35.19 107 GLY A C 1
ATOM 838 O O . GLY A 1 107 ? -13.635 -14.949 12.772 1.00 35.19 107 GLY A O 1
ATOM 839 N N . VAL A 1 108 ? -15.042 -15.969 14.222 1.00 44.62 108 VAL A N 1
ATOM 840 C CA . VAL A 1 108 ? -15.855 -14.811 14.622 1.00 44.62 108 VAL A CA 1
ATOM 841 C C . VAL A 1 108 ? -14.939 -13.596 14.796 1.00 44.62 108 VAL A C 1
ATOM 843 O O . VAL A 1 108 ? -14.002 -13.654 15.595 1.00 44.62 108 VAL A O 1
ATOM 846 N N . GLY A 1 109 ? -15.149 -12.555 13.983 1.00 57.66 109 GLY A N 1
ATOM 847 C CA . GLY A 1 109 ? -14.237 -11.417 13.886 1.00 57.66 109 GLY A CA 1
ATOM 848 C C . GLY A 1 109 ? -13.906 -10.867 15.270 1.00 57.66 109 GLY A C 1
ATOM 849 O O . GLY A 1 109 ? -14.802 -10.521 16.037 1.00 57.66 109 GLY A O 1
ATOM 850 N N . ARG A 1 110 ? -12.619 -10.835 15.622 1.00 81.06 110 ARG A N 1
ATOM 851 C CA . ARG A 1 110 ? -12.168 -10.278 16.903 1.00 81.06 110 ARG A CA 1
ATOM 852 C C . ARG A 1 110 ? -12.521 -8.792 16.910 1.00 81.06 110 ARG A C 1
ATOM 854 O O . ARG A 1 110 ? -12.190 -8.101 15.954 1.00 81.06 110 ARG A O 1
ATOM 861 N N . THR A 1 111 ? -13.187 -8.302 17.951 1.00 88.69 111 THR A N 1
ATOM 862 C CA . THR A 1 111 ? -13.611 -6.895 18.043 1.00 88.69 111 THR A CA 1
ATOM 863 C C . THR A 1 111 ? -12.863 -6.145 19.136 1.00 88.69 111 THR A C 1
ATOM 865 O O . THR A 1 111 ? -12.569 -6.722 20.183 1.00 88.69 111 THR A O 1
ATOM 868 N N . ILE A 1 112 ? -12.638 -4.848 18.945 1.00 92.56 112 ILE A N 1
ATOM 869 C CA . ILE A 1 112 ? -12.097 -3.930 19.953 1.00 92.56 112 ILE A CA 1
ATOM 870 C C . ILE A 1 112 ? -13.110 -2.828 20.270 1.00 92.56 112 ILE A C 1
ATOM 872 O O . ILE A 1 112 ? -13.843 -2.375 19.392 1.00 92.56 112 ILE A O 1
ATOM 876 N N . ARG A 1 113 ? -13.167 -2.412 21.540 1.00 94.12 113 ARG A N 1
ATOM 877 C CA . ARG A 1 113 ? -13.974 -1.269 21.984 1.00 94.12 113 ARG A CA 1
ATOM 878 C C . ARG A 1 113 ? -13.088 -0.032 22.021 1.00 94.12 113 ARG A C 1
ATOM 880 O O . ARG A 1 113 ? -12.086 -0.026 22.731 1.00 94.12 113 ARG A O 1
ATOM 887 N N . LEU A 1 114 ? -13.474 0.991 21.275 1.00 93.81 114 LEU A N 1
ATOM 888 C CA . LEU A 1 114 ? -12.824 2.295 21.222 1.00 93.81 114 LEU A CA 1
ATOM 889 C C . LEU A 1 114 ? -13.778 3.356 21.766 1.00 93.81 114 LEU A C 1
ATOM 891 O O . LEU A 1 114 ? -14.983 3.119 21.874 1.00 93.81 114 LEU A O 1
ATOM 895 N N . GLN A 1 115 ? -13.235 4.521 22.098 1.00 91.12 115 GLN A N 1
ATOM 896 C CA . GLN A 1 115 ? -14.020 5.715 22.383 1.00 91.12 115 GLN A CA 1
ATOM 897 C C . GLN A 1 115 ? -13.600 6.810 21.414 1.00 91.12 115 GLN A C 1
ATOM 899 O O . GLN A 1 115 ? -12.403 7.013 21.191 1.00 91.12 115 GLN A O 1
ATOM 904 N N . ASP A 1 116 ? -14.579 7.485 20.824 1.00 85.38 116 ASP A N 1
ATOM 905 C CA . ASP A 1 116 ? -14.325 8.700 20.063 1.00 85.38 116 ASP A CA 1
ATOM 906 C C . ASP A 1 116 ? -14.047 9.890 21.003 1.00 85.38 116 ASP A C 1
ATOM 908 O O . ASP A 1 116 ? -14.043 9.774 22.233 1.00 85.38 116 ASP A O 1
ATOM 912 N N . ARG A 1 117 ? -13.819 11.073 20.424 1.00 82.25 117 ARG A N 1
ATOM 913 C CA . ARG A 1 117 ? -13.550 12.295 21.195 1.00 82.25 117 ARG A CA 1
ATOM 914 C C . ARG A 1 117 ? -14.733 12.740 22.070 1.00 82.25 117 ARG A C 1
ATOM 916 O O . ARG A 1 117 ? -14.518 13.440 23.057 1.00 82.25 117 ARG A O 1
ATOM 923 N N . ASN A 1 118 ? -15.953 12.348 21.715 1.00 84.12 118 ASN A N 1
ATOM 924 C CA . ASN A 1 118 ? -17.182 12.680 22.430 1.00 84.12 118 ASN A CA 1
ATOM 925 C C . ASN A 1 118 ? -17.527 11.640 23.513 1.00 84.12 118 ASN A C 1
ATOM 927 O O . ASN A 1 118 ? -18.487 11.830 24.260 1.00 84.12 118 ASN A O 1
ATOM 931 N N . GLY A 1 119 ? -16.740 10.564 23.627 1.00 83.25 119 GLY A N 1
ATOM 932 C CA . GLY A 1 119 ? -16.981 9.450 24.541 1.00 83.25 119 GLY A CA 1
ATOM 933 C C . GLY A 1 119 ? -17.954 8.403 23.992 1.00 83.25 119 GLY A C 1
ATOM 934 O O . GLY A 1 119 ? -18.371 7.512 24.737 1.00 83.25 119 GLY A O 1
ATOM 935 N N . GLU A 1 120 ? -18.321 8.484 22.712 1.00 88.88 120 GLU A N 1
ATOM 936 C CA . GLU A 1 120 ? -19.130 7.475 22.042 1.00 88.88 120 GLU A CA 1
ATOM 937 C C . GLU A 1 120 ? -18.326 6.184 21.884 1.00 88.88 120 GLU A C 1
ATOM 939 O O . GLU A 1 120 ? -17.169 6.183 21.458 1.00 88.88 120 GLU A O 1
ATOM 944 N N . VAL A 1 121 ? -18.939 5.063 22.265 1.00 91.31 121 VAL A N 1
ATOM 945 C CA . VAL A 1 121 ? -18.291 3.755 22.213 1.00 91.31 121 VAL A CA 1
ATOM 946 C C . VAL A 1 121 ? -18.447 3.166 20.819 1.00 91.31 121 VAL A C 1
ATOM 948 O O . VAL A 1 121 ? -19.558 2.879 20.385 1.00 91.31 121 VAL A O 1
ATOM 951 N N . ILE A 1 122 ? -17.320 2.883 20.175 1.00 92.19 122 ILE A N 1
ATOM 952 C CA . ILE A 1 122 ? -17.260 2.232 18.867 1.00 92.19 122 ILE A CA 1
ATOM 953 C C . ILE A 1 122 ? -16.809 0.787 19.074 1.00 92.19 122 ILE A C 1
ATOM 955 O O . ILE A 1 122 ? -15.782 0.532 19.706 1.00 92.19 122 ILE A O 1
ATOM 959 N N . VAL A 1 123 ? -17.569 -0.171 18.547 1.00 91.69 123 VAL A N 1
ATOM 960 C CA . VAL A 1 123 ? -17.158 -1.580 18.484 1.00 91.69 123 VAL A CA 1
ATOM 961 C C . VAL A 1 123 ? -16.688 -1.854 17.066 1.00 91.69 123 VAL A C 1
ATOM 963 O O . VAL A 1 123 ? -17.491 -1.807 16.141 1.00 91.69 123 VAL A O 1
ATOM 966 N N . ALA A 1 124 ? -15.395 -2.113 16.902 1.00 91.19 124 ALA A N 1
ATOM 967 C CA . ALA A 1 124 ? -14.780 -2.277 15.591 1.00 91.19 124 ALA A CA 1
ATOM 968 C C . ALA A 1 124 ? -14.201 -3.681 15.414 1.00 91.19 124 ALA A C 1
ATOM 970 O O . ALA A 1 124 ? -13.596 -4.225 16.342 1.00 91.19 124 ALA A O 1
ATOM 971 N N . ALA A 1 125 ? -14.349 -4.255 14.221 1.00 88.81 125 ALA A N 1
ATOM 972 C CA . ALA A 1 125 ? -13.682 -5.502 13.859 1.00 88.81 125 ALA A CA 1
ATOM 973 C C . ALA A 1 125 ? -12.174 -5.261 13.675 1.00 88.81 125 ALA A C 1
ATOM 975 O O . ALA A 1 125 ? -11.772 -4.279 13.061 1.00 88.81 125 ALA A O 1
ATOM 976 N N . MET A 1 126 ? -11.327 -6.145 14.198 1.00 86.88 126 MET A N 1
ATOM 977 C CA . MET A 1 126 ? -9.870 -6.065 14.066 1.00 86.88 126 MET A CA 1
ATOM 978 C C . MET A 1 126 ? -9.378 -6.933 12.911 1.00 86.88 126 MET A C 1
ATOM 980 O O . MET A 1 126 ? -9.534 -8.159 12.941 1.00 86.88 126 MET A O 1
ATOM 984 N N . LEU A 1 127 ? -8.727 -6.308 11.928 1.00 84.44 127 LEU A N 1
ATOM 985 C CA . LEU A 1 127 ? -8.101 -6.976 10.787 1.00 84.44 127 LEU A CA 1
ATOM 986 C C . LEU A 1 127 ? -6.583 -6.899 10.895 1.00 84.44 127 LEU A C 1
ATOM 988 O O . LEU A 1 127 ? -6.032 -5.888 11.312 1.00 84.44 127 LEU A O 1
ATOM 992 N N . GLY A 1 128 ? -5.890 -7.962 10.489 1.00 79.56 128 GLY A N 1
ATOM 993 C CA . GLY A 1 128 ? -4.431 -8.021 10.569 1.00 79.56 128 GLY A CA 1
ATOM 994 C C . GLY A 1 128 ? -3.891 -8.302 11.972 1.00 79.56 128 GLY A C 1
ATOM 995 O O . GLY A 1 128 ? -4.465 -9.081 12.740 1.00 79.56 128 GLY A O 1
ATOM 996 N N . THR A 1 129 ? -2.713 -7.741 12.264 1.00 82.50 129 THR A N 1
ATOM 997 C CA . THR A 1 129 ? -2.107 -7.819 13.599 1.00 82.50 129 THR A CA 1
ATOM 998 C C . THR A 1 129 ? -2.940 -7.024 14.590 1.00 82.50 129 THR A 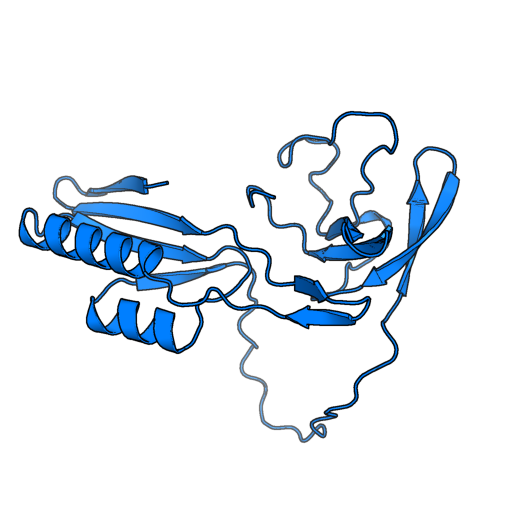C 1
ATOM 1000 O O . THR A 1 129 ? -3.544 -6.030 14.215 1.00 82.50 129 THR A O 1
ATOM 1003 N N . GLU A 1 130 ? -2.972 -7.449 15.848 1.00 84.38 130 GLU A N 1
ATOM 1004 C CA . GLU A 1 130 ? -3.724 -6.723 16.869 1.00 84.38 130 GLU A CA 1
ATOM 1005 C C . GLU A 1 130 ? -2.902 -5.565 17.454 1.00 84.38 130 GLU A C 1
ATOM 1007 O O . GLU A 1 130 ? -1.685 -5.708 17.649 1.00 84.38 130 GLU A O 1
ATOM 1012 N N . PRO A 1 131 ? -3.547 -4.435 17.803 1.00 89.44 131 PRO A N 1
ATOM 1013 C CA . PRO A 1 131 ? -2.939 -3.451 18.684 1.00 89.44 131 PRO A CA 1
ATOM 1014 C C . PRO A 1 131 ? -2.715 -4.070 20.066 1.00 89.44 131 PRO A C 1
ATOM 1016 O O . PRO A 1 131 ? -3.471 -4.929 20.517 1.00 89.44 131 PRO A O 1
ATOM 1019 N N . ARG A 1 132 ? -1.699 -3.593 20.792 1.00 89.81 132 ARG A N 1
ATOM 1020 C CA . ARG A 1 132 ? -1.470 -4.037 22.177 1.00 89.81 132 ARG A CA 1
ATOM 1021 C C . ARG A 1 132 ? -2.540 -3.513 23.132 1.00 89.81 132 ARG A C 1
ATOM 1023 O O . ARG A 1 132 ? -2.746 -4.108 24.186 1.00 89.81 132 ARG A O 1
ATOM 1030 N N . SER A 1 133 ? -3.180 -2.398 22.784 1.00 91.06 133 SER A N 1
ATOM 1031 C CA . SER A 1 133 ? -4.271 -1.796 23.547 1.00 91.06 133 SER A CA 1
ATOM 1032 C C . SER A 1 133 ? -5.095 -0.823 22.681 1.00 91.06 133 SER A C 1
ATOM 1034 O O . SER A 1 133 ? -4.594 -0.369 21.645 1.00 91.06 133 SER A O 1
ATOM 1036 N N . PRO A 1 134 ? -6.334 -0.471 23.083 1.00 93.56 134 PRO A N 1
ATOM 1037 C CA . PRO A 1 134 ? -7.171 0.515 22.386 1.00 93.56 134 PRO A CA 1
ATOM 1038 C C . PRO A 1 134 ? -6.490 1.867 22.156 1.00 93.56 134 PRO A C 1
ATOM 1040 O O . PRO A 1 134 ? -6.703 2.500 21.128 1.00 93.56 134 PRO A O 1
ATOM 1043 N N . GLU A 1 135 ? -5.620 2.294 23.070 1.00 93.44 135 GLU A N 1
ATOM 1044 C CA . GLU A 1 135 ? -4.909 3.573 22.995 1.00 93.44 135 GLU A CA 1
ATOM 1045 C C . GLU A 1 135 ? -3.918 3.623 21.827 1.00 93.44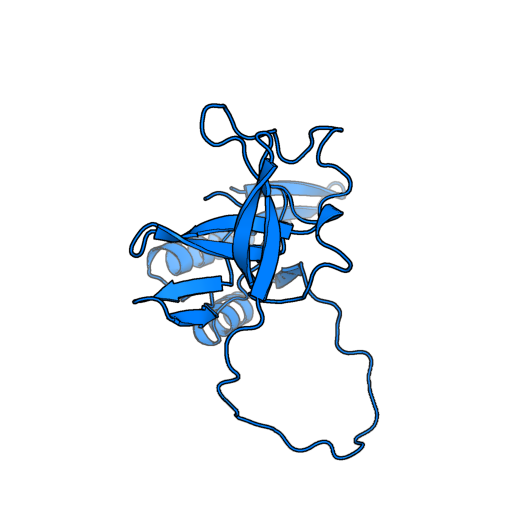 135 GLU A C 1
ATOM 1047 O O . GLU A 1 135 ? -3.546 4.711 21.393 1.00 93.44 135 GLU A O 1
ATOM 1052 N N . GLN A 1 136 ? -3.505 2.471 21.286 1.00 94.25 136 GLN A N 1
ATOM 1053 C CA . GLN A 1 136 ? -2.668 2.409 20.085 1.00 94.25 136 GLN A CA 1
ATOM 1054 C C . GLN A 1 136 ? -3.464 2.560 18.782 1.00 94.25 136 GLN A C 1
ATOM 1056 O O . GLN A 1 136 ? -2.869 2.566 17.701 1.00 94.25 136 GLN A O 1
ATOM 1061 N N . VAL A 1 137 ? -4.790 2.665 18.861 1.00 94.50 137 VAL A N 1
ATOM 1062 C CA . VAL A 1 137 ? -5.653 2.886 17.705 1.00 94.50 137 VAL A CA 1
ATOM 1063 C C . VAL A 1 137 ? -5.907 4.379 17.558 1.00 94.50 137 VAL A C 1
ATOM 1065 O O . VAL A 1 137 ? -6.431 5.039 18.453 1.00 94.50 137 VAL A O 1
ATOM 1068 N N . TYR A 1 138 ? -5.534 4.926 16.409 1.00 93.31 138 TYR A N 1
ATOM 1069 C CA . TYR A 1 138 ? -5.960 6.255 16.020 1.00 93.31 138 TYR A CA 1
ATOM 1070 C C . TYR A 1 138 ? -7.433 6.222 15.627 1.00 93.31 138 TYR A C 1
ATOM 1072 O O . TYR A 1 138 ? -7.820 5.495 14.713 1.00 93.31 138 TYR A O 1
ATOM 1080 N N . VAL A 1 139 ? -8.237 7.027 16.314 1.00 93.50 139 VAL A N 1
ATOM 1081 C CA . VAL A 1 139 ? -9.641 7.271 15.983 1.00 93.50 139 VAL A CA 1
ATOM 1082 C C . VAL A 1 139 ? -9.719 8.648 15.323 1.00 93.50 139 VAL A C 1
ATOM 1084 O O . VAL A 1 139 ? -9.531 9.655 16.014 1.00 93.50 139 VAL A O 1
ATOM 1087 N N . PRO A 1 140 ? -9.935 8.724 13.997 1.00 88.94 140 PRO A N 1
ATOM 1088 C CA . PRO A 1 140 ? -10.115 9.998 13.317 1.00 88.94 140 PRO A CA 1
ATOM 1089 C C . PRO A 1 140 ? -11.298 10.792 13.894 1.00 88.94 140 PRO A C 1
ATOM 1091 O O . PRO A 1 140 ? -12.318 10.184 14.229 1.00 88.94 140 PRO A O 1
ATOM 1094 N N . PRO A 1 141 ? -11.209 12.133 13.982 1.00 84.56 141 PRO A N 1
ATOM 1095 C CA . PRO A 1 141 ? -12.367 12.967 14.291 1.00 84.56 141 PRO A CA 1
ATOM 1096 C C . PRO A 1 141 ? -13.488 12.727 13.273 1.00 84.56 141 PRO A C 1
ATOM 1098 O O . PRO A 1 141 ? -13.219 12.624 12.077 1.00 84.56 141 PRO A O 1
ATOM 1101 N N . SER A 1 142 ? -14.736 12.666 13.734 1.00 78.81 142 SER A N 1
ATOM 1102 C CA . SER A 1 142 ? -15.905 12.488 12.861 1.00 78.81 142 SER A CA 1
ATOM 1103 C C . SER A 1 142 ? -16.268 13.756 12.078 1.00 78.81 142 SER A C 1
ATOM 1105 O O . SER A 1 142 ? -16.863 13.666 11.008 1.00 78.81 142 SER A O 1
ATOM 1107 N N . ASP A 1 143 ? -15.885 14.930 12.582 1.00 79.25 143 ASP A N 1
ATOM 1108 C CA . ASP A 1 143 ? -16.272 16.257 12.091 1.00 79.25 143 ASP A CA 1
ATOM 1109 C C . ASP A 1 143 ? -15.076 17.140 11.688 1.00 79.25 143 ASP A C 1
ATOM 1111 O O . ASP A 1 143 ? -15.219 18.347 11.483 1.00 79.25 143 ASP A O 1
ATOM 1115 N N . GLY A 1 144 ? -13.883 16.555 11.567 1.00 74.25 144 GLY A N 1
ATOM 1116 C CA . GLY A 1 144 ? -12.648 17.306 11.378 1.00 74.25 144 GLY A CA 1
ATOM 1117 C C . GLY A 1 144 ? -11.638 16.630 10.454 1.00 74.25 144 GLY A C 1
ATOM 1118 O O . GLY A 1 144 ? -11.779 15.459 10.100 1.00 74.25 144 GLY A O 1
ATOM 1119 N N . PRO A 1 145 ? -10.591 17.369 10.051 1.00 81.00 145 PRO A N 1
ATOM 1120 C CA . PRO A 1 145 ? -9.512 16.796 9.266 1.00 81.00 145 PRO A CA 1
ATOM 1121 C C . PRO A 1 145 ? -8.798 15.699 10.063 1.00 81.00 145 PRO A C 1
ATOM 1123 O O . PRO A 1 145 ? -8.592 15.812 11.275 1.00 81.00 145 PRO A O 1
ATOM 1126 N N . ARG A 1 146 ? -8.382 14.643 9.359 1.00 84.94 146 ARG A N 1
ATOM 1127 C CA . ARG A 1 146 ? -7.484 13.632 9.922 1.00 84.94 146 ARG A CA 1
ATOM 1128 C C . ARG A 1 146 ? -6.147 14.283 10.276 1.00 84.94 146 ARG A C 1
ATOM 1130 O O . ARG A 1 146 ? -5.667 15.157 9.553 1.00 84.94 146 ARG A O 1
ATOM 1137 N N . ALA A 1 147 ? -5.541 13.828 11.366 1.00 85.00 147 ALA A N 1
ATOM 1138 C CA . ALA A 1 147 ? -4.175 14.190 11.705 1.00 85.00 147 ALA A CA 1
ATOM 1139 C C . ALA A 1 147 ? -3.234 13.684 10.606 1.00 85.00 147 ALA A C 1
ATOM 1141 O O . ALA A 1 147 ? -3.438 12.600 10.047 1.00 85.00 147 ALA A O 1
ATOM 1142 N N . ALA A 1 148 ? -2.196 14.465 10.309 1.00 83.38 148 ALA A N 1
ATOM 1143 C CA . ALA A 1 148 ? -1.138 14.001 9.427 1.00 83.38 148 ALA A CA 1
ATOM 1144 C C . ALA A 1 148 ? -0.477 12.754 10.032 1.00 83.38 148 ALA A C 1
ATOM 1146 O O . ALA A 1 148 ? -0.360 12.614 11.251 1.00 83.38 148 ALA A O 1
ATOM 1147 N N . ALA A 1 149 ? -0.060 11.821 9.178 1.00 78.31 149 ALA A N 1
ATOM 1148 C CA . ALA A 1 149 ? 0.478 10.539 9.625 1.00 78.31 149 ALA A CA 1
ATOM 1149 C C . ALA A 1 149 ? 1.782 10.679 10.441 1.00 78.31 149 ALA A C 1
ATOM 1151 O O . ALA A 1 149 ? 2.119 9.762 11.184 1.00 78.31 149 ALA A O 1
ATOM 1152 N N . ASP A 1 150 ? 2.494 11.796 10.316 1.00 81.94 150 ASP A N 1
ATOM 1153 C CA . ASP A 1 150 ? 3.721 12.153 11.035 1.00 81.94 150 ASP A CA 1
ATOM 1154 C C . ASP A 1 150 ? 3.491 13.134 12.200 1.00 81.94 150 ASP A C 1
ATOM 1156 O O . ASP A 1 150 ? 4.450 13.567 12.840 1.00 81.94 150 ASP A O 1
ATOM 1160 N N . ALA A 1 151 ? 2.236 13.481 12.500 1.00 86.00 151 ALA A N 1
ATOM 1161 C CA . ALA A 1 151 ? 1.929 14.438 13.549 1.00 86.00 151 ALA A CA 1
ATOM 1162 C C . ALA A 1 151 ? 2.254 13.866 14.952 1.00 86.00 151 ALA A C 1
ATOM 1164 O O . ALA A 1 151 ? 1.966 12.689 15.217 1.00 86.00 151 ALA A O 1
ATOM 1165 N N . PRO A 1 152 ? 2.834 14.661 15.877 1.00 88.31 152 PRO A N 1
ATOM 1166 C CA . PRO A 1 152 ? 3.249 14.180 17.199 1.00 88.31 152 PRO A CA 1
ATOM 1167 C C . PRO A 1 152 ? 2.131 13.502 18.002 1.00 88.31 152 PRO A C 1
ATOM 1169 O O . PRO A 1 152 ? 2.379 12.531 18.716 1.00 88.31 152 PRO A O 1
ATOM 1172 N N . GLU A 1 153 ? 0.894 13.977 17.863 1.00 88.12 153 GLU A N 1
ATOM 1173 C CA . GLU A 1 153 ? -0.296 13.462 18.546 1.00 88.12 153 GLU A CA 1
ATOM 1174 C C . GLU A 1 153 ? -0.684 12.031 18.149 1.00 88.12 153 GLU A C 1
ATOM 1176 O O . GLU A 1 153 ? -1.449 11.384 18.867 1.00 88.12 153 GLU A O 1
ATOM 1181 N N . VAL A 1 154 ? -0.168 11.525 17.025 1.00 90.69 154 VAL A N 1
ATOM 1182 C CA . VAL A 1 154 ? -0.429 10.161 16.553 1.00 90.69 154 VAL A CA 1
ATOM 1183 C C . VAL A 1 154 ? 0.818 9.282 16.523 1.00 90.69 154 VAL A C 1
ATOM 1185 O O . VAL A 1 154 ? 0.735 8.157 16.028 1.00 90.69 154 VAL A O 1
ATOM 1188 N N . GLN A 1 155 ? 1.963 9.741 17.041 1.00 88.75 155 GLN A N 1
ATOM 1189 C CA . GLN A 1 155 ? 3.232 9.010 16.911 1.00 88.75 155 GLN A CA 1
ATOM 1190 C C . GLN A 1 155 ? 3.216 7.624 17.580 1.00 88.75 155 GLN A C 1
ATOM 1192 O O . GLN A 1 155 ? 3.948 6.725 17.175 1.00 88.75 155 GLN A O 1
ATOM 1197 N N . ASP A 1 156 ? 2.405 7.452 18.626 1.00 90.12 156 ASP A N 1
ATOM 1198 C CA . ASP A 1 156 ? 2.279 6.220 19.409 1.00 90.12 156 ASP A CA 1
ATOM 1199 C C . ASP A 1 156 ? 1.239 5.251 18.826 1.00 90.12 156 ASP A C 1
ATOM 1201 O O . ASP A 1 156 ? 1.130 4.103 19.270 1.00 90.12 156 ASP A O 1
ATOM 1205 N N . LYS A 1 157 ? 0.473 5.701 17.825 1.00 91.19 157 LYS A N 1
ATOM 1206 C CA . LYS A 1 157 ? -0.575 4.904 17.193 1.00 91.19 157 LYS A CA 1
ATOM 1207 C C . LYS A 1 157 ? 0.046 3.915 16.217 1.00 91.19 157 LYS A C 1
ATOM 1209 O O . LYS A 1 157 ? 0.894 4.259 15.393 1.00 91.19 157 LYS A O 1
ATOM 1214 N N . THR A 1 158 ? -0.401 2.674 16.295 1.00 91.06 158 THR A N 1
ATOM 1215 C CA . THR A 1 158 ? 0.038 1.581 15.418 1.00 91.06 158 THR A CA 1
ATOM 1216 C C . THR A 1 158 ? -1.079 1.107 14.500 1.00 91.06 158 THR A C 1
ATOM 1218 O O . THR A 1 158 ? -0.806 0.432 13.514 1.00 91.06 158 THR A O 1
ATOM 1221 N N . HIS A 1 159 ? -2.325 1.459 14.817 1.00 92.12 159 HIS A N 1
ATOM 1222 C CA . HIS A 1 159 ? -3.524 1.071 14.086 1.00 92.12 159 HIS A CA 1
ATOM 1223 C C . HIS A 1 159 ? -4.409 2.292 13.848 1.00 92.12 159 HIS A C 1
ATOM 1225 O O . HIS A 1 159 ? -4.251 3.317 14.513 1.00 92.12 159 HIS A O 1
ATOM 1231 N N . ILE A 1 160 ? -5.335 2.180 12.904 1.00 91.12 160 ILE A N 1
ATOM 1232 C CA . ILE A 1 160 ? -6.295 3.227 12.561 1.00 91.12 160 ILE A CA 1
ATOM 1233 C C . ILE A 1 160 ? -7.694 2.628 12.453 1.00 91.12 160 ILE A C 1
ATOM 1235 O O . ILE A 1 160 ? -7.866 1.524 11.935 1.00 91.12 160 ILE A O 1
ATOM 1239 N N . LEU A 1 161 ? -8.678 3.362 12.968 1.00 91.69 161 LEU A N 1
ATOM 1240 C CA . LEU A 1 161 ? -10.088 3.110 12.715 1.00 91.69 161 LEU A CA 1
ATOM 1241 C C . LEU A 1 161 ? -10.467 3.663 11.336 1.00 91.69 161 LEU A C 1
ATOM 1243 O O . LEU A 1 161 ? -10.285 4.851 11.063 1.00 91.69 161 LEU A O 1
ATOM 1247 N N . VAL A 1 162 ? -11.046 2.809 10.501 1.00 87.62 162 VAL A N 1
ATOM 1248 C CA . VAL A 1 162 ? -11.590 3.141 9.184 1.00 87.62 162 VAL A CA 1
ATOM 1249 C C . VAL A 1 162 ? -13.015 2.604 9.107 1.00 87.62 162 VAL A C 1
ATOM 1251 O O . VAL A 1 162 ? -13.326 1.571 9.696 1.00 87.62 162 VAL A O 1
ATOM 1254 N N . TYR A 1 163 ? -13.881 3.313 8.391 1.00 84.88 163 TYR A N 1
ATOM 1255 C CA . TYR A 1 163 ? -15.206 2.812 8.051 1.00 84.88 163 TYR A CA 1
ATOM 1256 C C . TYR A 1 163 ? -15.159 2.208 6.656 1.00 84.88 163 TYR A C 1
ATOM 1258 O O . TYR A 1 163 ? -14.653 2.842 5.728 1.00 84.88 163 TYR A O 1
ATOM 1266 N N . ASP A 1 164 ? -15.668 0.989 6.522 1.00 75.25 164 ASP A N 1
ATOM 1267 C CA . ASP A 1 164 ? -15.867 0.364 5.222 1.00 75.25 164 ASP A CA 1
ATOM 1268 C C . ASP A 1 164 ? -16.769 1.281 4.366 1.00 75.25 164 ASP A C 1
ATOM 1270 O O . ASP A 1 164 ? -17.871 1.619 4.802 1.00 75.25 164 ASP A O 1
ATOM 1274 N N . PRO A 1 165 ? -16.323 1.725 3.178 1.00 70.00 165 PRO A N 1
ATOM 1275 C CA . PRO A 1 165 ? -17.107 2.620 2.331 1.00 70.00 165 PRO A CA 1
ATOM 1276 C C . PRO A 1 165 ? -18.378 1.970 1.761 1.00 70.00 165 PRO A C 1
ATOM 1278 O O . PRO A 1 165 ? -19.326 2.690 1.449 1.00 70.00 165 PRO A O 1
ATOM 1281 N N . ASP A 1 166 ? -18.413 0.643 1.630 1.00 68.94 166 ASP A N 1
ATOM 1282 C CA . ASP A 1 166 ? -19.536 -0.104 1.065 1.00 68.94 166 ASP A CA 1
ATOM 1283 C C . ASP A 1 166 ? -20.590 -0.438 2.131 1.00 68.94 166 ASP A C 1
ATOM 1285 O O . ASP A 1 166 ? -21.791 -0.406 1.852 1.00 68.94 166 ASP A O 1
ATOM 1289 N N . THR A 1 167 ? -20.160 -0.759 3.356 1.00 76.81 167 THR A N 1
ATOM 1290 C CA . THR A 1 167 ? -21.064 -1.208 4.436 1.00 76.81 167 THR A CA 1
ATOM 1291 C C . THR A 1 167 ? -21.248 -0.207 5.574 1.00 76.81 167 THR A C 1
ATOM 1293 O O . THR A 1 167 ? -22.223 -0.298 6.319 1.00 76.81 167 THR A O 1
ATOM 1296 N N . GLY A 1 168 ? -20.335 0.752 5.726 1.00 81.25 168 GLY A N 1
ATOM 1297 C CA . GLY A 1 168 ? -20.281 1.658 6.872 1.00 81.25 168 GLY A CA 1
ATOM 1298 C C . GLY A 1 168 ? -19.788 1.000 8.164 1.00 81.25 168 GLY A C 1
ATOM 1299 O O . GLY A 1 168 ? -19.851 1.628 9.220 1.00 81.25 168 GLY A O 1
ATOM 1300 N N . GLU A 1 169 ? -19.312 -0.248 8.125 1.00 84.19 169 GLU A N 1
ATOM 1301 C CA . GLU A 1 169 ? -18.830 -0.948 9.316 1.00 84.19 169 GLU A CA 1
ATOM 1302 C C . GLU A 1 169 ? -17.495 -0.387 9.819 1.00 84.19 169 GLU A C 1
ATOM 1304 O O . GLU A 1 169 ? -16.595 -0.056 9.048 1.00 84.19 169 GLU A O 1
ATOM 1309 N N . ALA A 1 170 ? -17.358 -0.311 11.144 1.00 88.50 170 ALA A N 1
ATOM 1310 C CA . ALA A 1 170 ? -16.150 0.137 11.821 1.00 88.50 170 ALA A CA 1
ATOM 1311 C C . ALA A 1 170 ? -15.081 -0.968 11.841 1.00 88.50 170 ALA A C 1
ATOM 1313 O O . ALA A 1 170 ? -15.294 -2.057 12.385 1.00 88.50 170 ALA A O 1
ATOM 1314 N N . VAL A 1 171 ? -13.899 -0.665 11.310 1.00 89.12 171 VAL A N 1
ATOM 1315 C CA . VAL A 1 171 ? -12.794 -1.613 11.170 1.00 89.12 171 VAL A CA 1
ATOM 1316 C C . VAL A 1 171 ? -11.488 -1.005 11.674 1.00 89.12 171 VAL A C 1
ATOM 1318 O O . VAL A 1 171 ? -11.151 0.133 11.367 1.00 89.12 171 VAL A O 1
ATOM 1321 N N . VAL A 1 172 ? -10.720 -1.779 12.437 1.00 90.69 172 VAL A N 1
ATOM 1322 C CA . VAL A 1 172 ? -9.364 -1.435 12.872 1.00 90.69 172 VAL A CA 1
ATOM 1323 C C . VAL A 1 172 ? -8.358 -2.254 12.084 1.00 90.69 172 VAL A C 1
ATOM 1325 O O . VAL A 1 172 ? -8.423 -3.482 12.076 1.00 90.69 172 VAL A O 1
ATOM 1328 N N . LEU A 1 173 ? -7.397 -1.570 11.468 1.00 87.38 173 LEU A N 1
ATOM 1329 C CA . LEU A 1 173 ? -6.298 -2.173 10.713 1.00 87.38 173 LEU A CA 1
ATOM 1330 C C . LEU A 1 173 ? -4.942 -1.567 11.109 1.00 87.38 173 LEU A C 1
ATOM 1332 O O . LEU A 1 173 ? -4.904 -0.442 11.621 1.00 87.38 173 LEU A O 1
ATOM 1336 N N . PRO A 1 174 ? -3.822 -2.287 10.894 1.00 87.25 174 PRO A N 1
ATOM 1337 C CA . PRO A 1 174 ? -2.483 -1.738 11.056 1.00 87.25 174 PRO A CA 1
ATOM 1338 C C . PRO A 1 174 ? -2.327 -0.457 10.244 1.00 87.25 174 PRO A C 1
ATOM 1340 O O . PRO A 1 174 ? -2.652 -0.413 9.059 1.00 87.25 174 PRO A O 1
ATOM 1343 N N . TRP A 1 175 ? -1.830 0.598 10.882 1.00 85.75 175 TRP A N 1
ATOM 1344 C CA . TRP A 1 175 ? -1.688 1.890 10.235 1.00 85.75 175 TRP A CA 1
ATOM 1345 C C . TRP A 1 175 ? -0.304 2.030 9.618 1.00 85.75 175 TRP A C 1
ATOM 1347 O O . TRP A 1 175 ? 0.696 2.259 10.301 1.00 85.75 175 TRP A O 1
ATOM 1357 N N . ILE A 1 176 ? -0.263 1.921 8.295 1.00 76.88 176 ILE A N 1
ATOM 1358 C CA . ILE A 1 176 ? 0.945 2.135 7.511 1.00 76.88 176 ILE A CA 1
ATOM 1359 C C . ILE A 1 176 ? 1.058 3.617 7.156 1.00 76.88 176 ILE A C 1
ATOM 1361 O O . ILE A 1 176 ? 0.258 4.173 6.404 1.00 76.88 176 ILE A O 1
ATOM 1365 N N . ARG A 1 177 ? 2.061 4.276 7.735 1.00 75.31 177 ARG A N 1
ATOM 1366 C CA . ARG A 1 177 ? 2.323 5.703 7.520 1.00 75.31 177 ARG A CA 1
ATOM 1367 C C . ARG A 1 177 ? 2.734 5.940 6.068 1.00 75.31 177 ARG A C 1
ATOM 1369 O O . ARG A 1 177 ? 3.617 5.257 5.561 1.00 75.31 177 ARG A O 1
ATOM 1376 N N . GLY A 1 178 ? 2.102 6.913 5.413 1.00 62.03 178 GLY A N 1
ATOM 1377 C CA . GLY A 1 178 ? 2.392 7.248 4.016 1.00 62.03 178 GLY A CA 1
ATOM 1378 C C . GLY A 1 178 ? 1.786 6.290 2.984 1.00 62.03 178 GLY A C 1
ATOM 1379 O O . GLY A 1 178 ? 2.054 6.457 1.795 1.00 62.03 178 GLY A O 1
ATOM 1380 N N . ALA A 1 179 ? 0.961 5.321 3.402 1.00 57.25 179 ALA A N 1
ATOM 1381 C CA . ALA A 1 179 ? 0.057 4.657 2.473 1.00 57.25 179 ALA A CA 1
ATOM 1382 C C . ALA A 1 179 ? -1.003 5.667 1.994 1.00 57.25 179 ALA A C 1
ATOM 1384 O O . ALA A 1 179 ? -1.536 6.432 2.796 1.00 57.25 179 ALA A O 1
ATOM 1385 N N . SER A 1 180 ? -1.242 5.727 0.685 1.00 43.59 180 SER A N 1
ATOM 1386 C CA . SER A 1 180 ? -2.333 6.507 0.100 1.00 43.59 180 SER A CA 1
ATOM 1387 C C . SER A 1 180 ? -3.631 5.704 0.191 1.00 43.59 180 SER A C 1
ATOM 1389 O O . SER A 1 180 ? -3.612 4.546 -0.232 1.00 43.59 180 SER A O 1
ATOM 1391 N N . ASP A 1 181 ? -4.708 6.333 0.672 1.00 42.50 181 ASP A N 1
ATOM 1392 C CA . ASP A 1 181 ? -6.088 5.824 0.551 1.00 42.50 181 ASP A CA 1
ATOM 1393 C C . ASP A 1 181 ? -6.479 5.598 -0.927 1.00 42.50 181 ASP A C 1
ATOM 1395 O O . ASP A 1 181 ? -6.056 6.409 -1.792 1.00 42.50 181 ASP A O 1
#

Secondary structure (DSSP, 8-state):
-EEEEEEETTEEEEEEEE---SEEEETTEEEE--B---HHHHHHHHHHHHHHHH-TTEEEEEEESSSPBPHHHHHHHHHTT-EEEE-S----------------------EEEEE-TT--EEEEEE-SSPPSSGGGEE---SSSPPPPTT-GGGTT--EEEEE-TTT--EEEEE--TT---